Protein AF-A0AAW9KM07-F1 (afdb_monomer_lite)

Secondary structure (DSSP, 8-state):
-TTTTT-----S--BTTTB-HHHHHHTT-----------S------TTTTSTT---HHHHHHHHHTT------SEEEEE-SSHHHHHHHHHHHHTT-SEEEEEESS-GGG-SS-HHHHHHHHHTT-EEEET----

Structure (mmCIF, N/CA/C/O backbone):
data_AF-A0AAW9KM07-F1
#
_entry.id   AF-A0AAW9KM07-F1
#
loop_
_atom_site.group_PDB
_atom_site.id
_atom_site.type_symbol
_atom_site.label_atom_id
_atom_site.label_alt_id
_atom_site.label_comp_id
_atom_site.label_asym_id
_atom_site.label_entity_id
_atom_site.label_seq_id
_atom_site.pdbx_PDB_ins_code
_atom_site.Cartn_x
_atom_site.Cartn_y
_atom_site.Cartn_z
_atom_site.occupancy
_atom_site.B_iso_or_equiv
_atom_site.auth_seq_id
_atom_site.auth_comp_id
_atom_site.auth_asym_id
_atom_site.auth_atom_id
_atom_site.pdbx_PDB_model_num
ATOM 1 N N . ILE A 1 1 ? -24.150 -11.836 9.888 1.00 92.69 1 ILE A N 1
ATOM 2 C CA . ILE A 1 1 ? -23.538 -12.245 11.180 1.00 92.69 1 ILE A CA 1
ATOM 3 C C . ILE A 1 1 ? -23.329 -11.076 12.152 1.00 92.69 1 ILE A C 1
ATOM 5 O O . ILE A 1 1 ? -24.132 -10.952 13.057 1.00 92.69 1 ILE A O 1
ATOM 9 N N . LEU A 1 2 ? -22.328 -10.185 12.020 1.00 96.62 2 LEU A N 1
ATOM 10 C CA . LEU A 1 2 ? -22.066 -9.173 13.077 1.00 96.62 2 LEU A CA 1
ATOM 11 C C . LEU A 1 2 ? -23.260 -8.243 13.372 1.00 96.62 2 LEU A C 1
ATOM 13 O O . LEU A 1 2 ? -23.583 -8.009 14.532 1.00 96.62 2 LEU A O 1
ATOM 17 N N . ARG A 1 3 ? -23.969 -7.777 12.334 1.00 95.81 3 ARG A N 1
ATOM 18 C CA . ARG A 1 3 ? -25.210 -6.996 12.505 1.00 95.81 3 ARG A CA 1
ATOM 19 C C . ARG A 1 3 ? -26.315 -7.787 13.217 1.00 95.81 3 ARG A C 1
ATOM 21 O O . ARG A 1 3 ? -27.026 -7.224 14.036 1.00 95.81 3 ARG A O 1
ATOM 28 N N . GLU A 1 4 ? -26.437 -9.086 12.940 1.00 96.94 4 GLU A N 1
ATOM 29 C CA . GLU A 1 4 ? -27.413 -9.971 13.606 1.00 96.94 4 GLU A CA 1
ATOM 30 C C . GLU A 1 4 ? -27.077 -10.184 15.085 1.00 96.94 4 GLU A C 1
ATOM 32 O O . GLU A 1 4 ? -27.977 -10.381 15.893 1.00 96.94 4 GLU A O 1
ATOM 37 N N . LEU A 1 5 ? -25.796 -10.094 15.452 1.00 97.25 5 LEU A N 1
ATOM 38 C CA . LEU A 1 5 ? -25.338 -10.118 16.843 1.00 97.25 5 LEU A CA 1
ATOM 39 C C . LEU A 1 5 ? -25.550 -8.775 17.567 1.00 97.25 5 LEU A C 1
ATOM 41 O O . LEU A 1 5 ? -25.149 -8.639 18.720 1.00 97.25 5 LEU A O 1
ATOM 45 N N . GLY A 1 6 ? -26.168 -7.788 16.910 1.00 97.12 6 GLY A N 1
ATOM 46 C CA . GLY A 1 6 ? -26.485 -6.484 17.492 1.00 97.12 6 GLY A CA 1
ATOM 47 C C . GLY A 1 6 ? -25.396 -5.423 17.324 1.00 97.12 6 GLY A C 1
ATOM 48 O O . GLY A 1 6 ? -25.495 -4.365 17.939 1.00 97.12 6 GLY A O 1
ATOM 49 N N . VAL A 1 7 ? -24.369 -5.665 16.499 1.00 97.31 7 VAL A N 1
ATOM 50 C CA . VAL A 1 7 ? -23.348 -4.647 16.206 1.00 97.31 7 VAL A CA 1
ATOM 51 C C . VAL A 1 7 ? -23.929 -3.568 15.289 1.00 97.31 7 VAL A C 1
ATOM 53 O O . VAL A 1 7 ? -24.337 -3.848 14.157 1.00 97.31 7 VAL A O 1
ATOM 56 N N . GLU A 1 8 ? -23.920 -2.322 15.761 1.00 96.12 8 GLU A N 1
ATOM 57 C CA . GLU A 1 8 ? -24.239 -1.145 14.955 1.00 96.12 8 GLU A CA 1
ATOM 58 C C . GLU A 1 8 ? -22.994 -0.667 14.194 1.00 96.12 8 GLU A C 1
ATOM 60 O O . GLU A 1 8 ? -21.917 -0.512 14.767 1.00 96.12 8 GLU A O 1
ATOM 65 N N . PHE A 1 9 ? -23.146 -0.410 12.894 1.00 96.50 9 PHE A N 1
ATOM 66 C CA . PHE A 1 9 ? -22.082 0.132 12.048 1.00 96.50 9 PHE A CA 1
ATOM 67 C C . PHE A 1 9 ? -22.446 1.550 11.629 1.00 96.50 9 PHE A C 1
ATOM 69 O O . PHE A 1 9 ? -23.422 1.740 10.900 1.00 96.50 9 PHE A O 1
ATOM 76 N N . LYS A 1 10 ? -21.629 2.520 12.042 1.00 94.75 10 LYS A N 1
ATOM 77 C CA . LYS A 1 10 ? -21.683 3.905 11.568 1.00 94.75 10 LYS A CA 1
ATOM 78 C C . LYS A 1 10 ? -20.508 4.136 10.623 1.00 94.75 10 LYS A C 1
ATOM 80 O O . LYS A 1 10 ? -19.362 4.132 11.056 1.00 94.75 10 LYS A O 1
ATOM 85 N N . THR A 1 11 ? -20.796 4.244 9.329 1.00 95.44 11 THR A N 1
ATOM 86 C CA . THR A 1 11 ? -19.799 4.482 8.272 1.00 95.44 11 THR A CA 1
ATOM 87 C C . THR A 1 11 ? -19.693 5.968 7.960 1.00 95.44 11 THR A C 1
ATOM 89 O O . THR A 1 11 ? -20.589 6.725 8.326 1.00 95.44 11 THR A O 1
ATOM 92 N N . SER A 1 12 ? -18.639 6.372 7.245 1.00 94.31 12 SER A N 1
ATOM 93 C CA . SER A 1 12 ? -18.394 7.786 6.911 1.00 94.31 12 SER A CA 1
ATOM 94 C C . SER A 1 12 ? -18.280 8.669 8.160 1.00 94.31 12 SER A C 1
ATOM 96 O O . SER A 1 12 ? -18.786 9.783 8.183 1.00 94.31 12 SER A O 1
ATOM 98 N N . VAL A 1 13 ? -17.662 8.121 9.209 1.00 95.12 13 VAL A N 1
ATOM 99 C CA . VAL A 1 13 ? -17.384 8.801 10.475 1.00 95.12 13 VAL A CA 1
ATOM 100 C C . VAL A 1 13 ? -15.899 8.633 10.769 1.00 95.12 13 VAL A C 1
ATOM 102 O O . VAL A 1 13 ? -15.421 7.507 10.917 1.00 95.12 13 VAL A O 1
ATOM 105 N N . GLU A 1 14 ? -15.182 9.744 10.853 1.00 94.12 14 GLU A N 1
ATOM 106 C CA . GLU A 1 14 ? -13.755 9.817 11.150 1.00 94.12 14 GLU A CA 1
ATOM 107 C C . GLU A 1 14 ? -13.539 10.380 12.564 1.00 94.12 14 GLU A C 1
ATOM 109 O O . GLU A 1 14 ? -14.040 11.451 12.922 1.00 94.12 14 GLU A O 1
ATOM 114 N N . GLU A 1 15 ? -12.785 9.650 13.391 1.00 91.94 15 GLU A N 1
ATOM 115 C CA . GLU A 1 15 ? -12.376 10.137 14.712 1.00 91.94 15 GLU A CA 1
ATOM 116 C C . GLU A 1 15 ? -11.364 11.279 14.551 1.00 91.94 15 GLU A C 1
ATOM 118 O O . GLU A 1 15 ? -10.439 11.191 13.748 1.00 91.94 15 GLU A O 1
ATOM 123 N N . GLY A 1 16 ? -11.580 12.381 15.268 1.00 91.00 16 GLY A N 1
ATOM 124 C CA . GLY A 1 16 ? -10.818 13.623 15.132 1.00 91.00 16 GLY A CA 1
ATOM 125 C C . GLY A 1 16 ? -11.416 14.636 14.145 1.00 91.00 16 GLY A C 1
ATOM 126 O O . GLY A 1 16 ? -11.068 15.814 14.237 1.00 91.00 16 GLY A O 1
ATOM 127 N N . LYS A 1 17 ? -12.343 14.226 13.263 1.00 94.38 17 LYS A N 1
ATOM 128 C CA . LYS A 1 17 ? -13.119 15.134 12.391 1.00 94.38 17 LYS A CA 1
ATOM 129 C C . LYS A 1 17 ? -14.604 15.173 12.733 1.00 94.38 17 LYS A C 1
ATOM 131 O O . LYS A 1 17 ? -15.127 16.243 13.030 1.00 94.38 17 LYS A O 1
ATOM 136 N N . ASP A 1 18 ? -15.272 14.025 12.659 1.00 95.88 18 ASP A N 1
ATOM 137 C CA . ASP A 1 1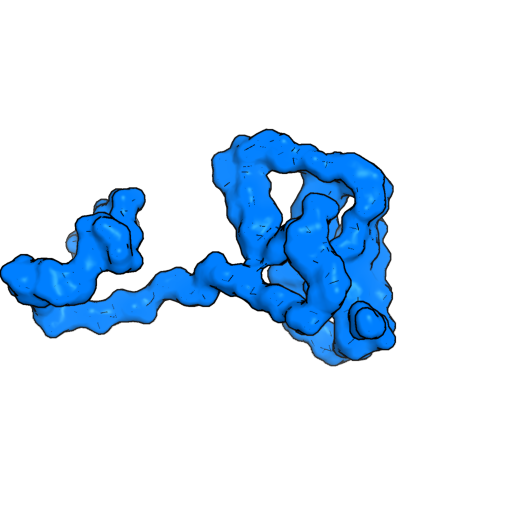8 ? -16.730 13.919 12.795 1.00 95.88 18 ASP A CA 1
ATOM 138 C C . ASP A 1 18 ? -17.149 13.621 14.235 1.00 95.88 18 ASP A C 1
ATOM 140 O O . ASP A 1 18 ? -18.229 14.011 14.679 1.00 95.88 18 ASP A O 1
ATOM 144 N N . VAL A 1 19 ? -16.291 12.901 14.962 1.00 95.19 19 VAL A N 1
ATOM 145 C CA . VAL A 1 19 ? -16.470 12.559 16.375 1.00 95.19 19 VAL A CA 1
ATOM 146 C C . VAL A 1 19 ? -15.133 12.584 17.098 1.00 95.19 19 VAL A C 1
ATOM 148 O O . VAL A 1 19 ? -14.079 12.387 16.502 1.00 95.19 19 VAL A O 1
ATOM 151 N N . SER A 1 20 ? -15.174 12.730 18.412 1.00 95.88 20 SER A N 1
ATOM 152 C CA . SER A 1 20 ? -14.026 12.530 19.291 1.00 95.88 20 SER A CA 1
ATOM 153 C C . SER A 1 20 ? -14.347 11.526 20.392 1.00 95.88 20 SER A C 1
ATOM 155 O O . SER A 1 20 ? -15.490 11.411 20.849 1.00 95.88 20 SER A O 1
ATOM 157 N N . LEU A 1 21 ? -13.320 10.848 20.914 1.00 95.19 21 LEU A N 1
ATOM 158 C CA . LEU A 1 21 ? -13.485 9.972 22.085 1.00 95.19 21 LEU A CA 1
ATOM 159 C C . LEU A 1 21 ? -14.142 10.694 23.276 1.00 95.19 21 LEU A C 1
ATOM 161 O O . LEU A 1 21 ? -14.887 10.084 24.045 1.00 95.19 21 LEU A O 1
ATOM 165 N N . LYS A 1 22 ? -13.904 12.003 23.425 1.00 95.75 22 LYS A N 1
ATOM 166 C CA . LYS A 1 22 ? -14.509 12.827 24.480 1.00 95.75 22 LYS A CA 1
ATOM 167 C C . LYS A 1 22 ? -16.017 12.993 24.287 1.00 95.75 22 LYS A C 1
ATOM 169 O O . LYS A 1 22 ? -16.767 12.854 25.251 1.00 95.75 22 LYS A O 1
ATOM 174 N N . GLU A 1 23 ? -16.465 13.279 23.069 1.00 96.25 23 GLU A N 1
ATOM 175 C CA . GLU A 1 23 ? -17.896 13.389 22.761 1.00 96.25 23 GLU A CA 1
ATOM 176 C C . GLU A 1 23 ? -18.599 12.047 22.942 1.00 96.25 23 GLU A C 1
ATOM 178 O O . GLU A 1 23 ? -19.672 11.997 23.539 1.00 96.25 23 GLU A O 1
ATOM 183 N N . LEU A 1 24 ? -17.961 10.952 22.520 1.00 95.62 24 LEU A N 1
ATOM 184 C CA . LEU A 1 24 ? -18.491 9.605 22.721 1.00 95.62 24 LEU A CA 1
ATOM 185 C C . LEU A 1 24 ? -18.589 9.252 24.213 1.00 95.62 24 LEU A C 1
ATOM 187 O O . LEU A 1 24 ? -19.599 8.701 24.644 1.00 95.62 24 LEU A O 1
ATOM 191 N N . ARG A 1 25 ? -17.615 9.645 25.050 1.00 96.25 25 ARG A N 1
ATOM 192 C CA . ARG A 1 25 ? -17.759 9.525 26.516 1.00 96.25 25 ARG A CA 1
ATOM 193 C C . ARG A 1 25 ? -18.972 10.293 27.035 1.00 96.25 25 ARG A C 1
ATOM 195 O O . ARG A 1 25 ? -19.697 9.772 27.877 1.00 96.25 25 ARG A O 1
ATOM 202 N N . GLY A 1 26 ? -19.210 11.500 26.521 1.00 97.25 26 GLY A N 1
ATOM 203 C CA . GLY A 1 26 ? -20.390 12.304 26.858 1.00 97.25 26 GLY A CA 1
ATOM 204 C C . GLY A 1 26 ? -21.720 11.646 26.469 1.00 97.25 26 GLY A C 1
ATOM 205 O O . GLY A 1 26 ? -22.731 11.894 27.117 1.00 97.25 26 GLY A O 1
ATOM 206 N N . GLN A 1 27 ? -21.712 10.761 25.469 1.00 95.69 27 GLN A N 1
ATOM 207 C CA . GLN A 1 27 ? -22.862 9.958 25.032 1.00 95.69 27 GLN A CA 1
ATOM 208 C C . GLN A 1 27 ? -23.009 8.628 25.798 1.00 95.69 27 GLN A C 1
ATOM 210 O O . GLN A 1 27 ? -23.708 7.730 25.337 1.00 95.69 27 GLN A O 1
ATOM 215 N N . ALA A 1 28 ? -22.361 8.495 26.960 1.00 96.06 28 ALA A N 1
ATOM 216 C CA . ALA A 1 28 ? -22.409 7.320 27.833 1.00 96.06 28 ALA A CA 1
ATOM 217 C C . ALA A 1 28 ? -21.744 6.040 27.282 1.00 96.06 28 ALA A C 1
ATOM 219 O O . ALA A 1 28 ? -21.993 4.954 27.798 1.00 96.06 28 ALA A O 1
ATOM 220 N N . TYR A 1 29 ? -20.843 6.140 26.297 1.00 96.94 29 TYR A N 1
ATOM 221 C CA . TYR A 1 29 ? -19.993 4.999 25.934 1.00 96.94 29 TYR A CA 1
ATOM 222 C C . TYR A 1 29 ? -18.993 4.691 27.065 1.00 96.94 29 TYR A C 1
ATOM 224 O O . TYR A 1 29 ? -18.258 5.569 27.530 1.00 96.94 29 TYR A O 1
ATOM 232 N N . GLU A 1 30 ? -18.943 3.429 27.503 1.00 97.31 30 GLU A N 1
ATOM 233 C CA . GLU A 1 30 ? -18.175 2.989 28.684 1.00 97.31 30 GLU A CA 1
ATOM 234 C C . GLU A 1 30 ? -16.784 2.414 28.365 1.00 97.31 30 GLU A C 1
ATOM 236 O O . GLU A 1 30 ? -15.871 2.483 29.196 1.00 97.31 30 GLU A O 1
ATOM 241 N N . ALA A 1 31 ? -16.562 1.941 27.145 1.00 97.19 31 ALA A N 1
ATOM 242 C CA . ALA A 1 31 ? -15.280 1.408 26.708 1.00 97.19 31 ALA A CA 1
ATOM 243 C C . ALA A 1 31 ? -15.001 1.788 25.256 1.00 97.19 31 ALA A C 1
ATOM 245 O O . ALA A 1 31 ? -15.923 1.973 24.463 1.00 97.19 31 ALA A O 1
ATOM 246 N N . PHE A 1 32 ? -13.716 1.876 24.920 1.00 96.19 32 PHE A N 1
ATOM 247 C CA . PHE A 1 32 ? -13.261 2.104 23.557 1.00 96.19 32 PHE A CA 1
ATOM 248 C C . PHE A 1 32 ? -12.231 1.060 23.180 1.00 96.19 32 PHE A C 1
ATOM 250 O O . PHE A 1 32 ? -11.332 0.745 23.959 1.00 96.19 32 PHE A O 1
ATOM 257 N N . TYR A 1 33 ? -12.357 0.571 21.956 1.00 95.75 33 TYR A N 1
ATOM 258 C CA . TYR A 1 33 ? -11.364 -0.254 21.303 1.00 95.75 33 TYR A CA 1
ATOM 259 C C . TYR A 1 33 ? -10.935 0.470 20.030 1.00 95.75 33 TYR A C 1
ATOM 261 O O . TYR A 1 33 ? -11.766 0.760 19.172 1.00 95.75 33 TYR A O 1
ATOM 269 N N . VAL A 1 34 ? -9.650 0.814 19.941 1.00 94.12 34 VAL A N 1
ATOM 270 C CA . VAL A 1 34 ? -9.093 1.553 18.803 1.00 94.12 34 VAL A CA 1
ATOM 271 C C . VAL A 1 34 ? -8.453 0.551 17.851 1.00 94.12 34 VAL A C 1
ATOM 273 O O . VAL A 1 34 ? -7.395 -0.001 18.140 1.00 94.12 34 VAL A O 1
ATOM 276 N N . ALA A 1 35 ? -9.115 0.317 16.719 1.00 94.44 35 ALA A N 1
ATOM 277 C CA . ALA A 1 35 ? -8.703 -0.641 15.691 1.00 94.44 35 ALA A CA 1
ATOM 278 C C . ALA A 1 35 ? -8.658 0.000 14.297 1.00 94.44 35 ALA A C 1
ATOM 280 O O . ALA A 1 35 ? -9.128 -0.573 13.320 1.00 94.44 35 ALA A O 1
ATOM 281 N N . ILE A 1 36 ? -8.113 1.217 14.213 1.00 91.88 36 ILE A N 1
ATOM 282 C CA . ILE A 1 36 ? -8.052 2.003 12.968 1.00 91.88 36 ILE A CA 1
ATOM 283 C C . ILE A 1 36 ? -6.949 1.544 11.999 1.00 91.88 36 ILE A C 1
ATOM 285 O O . ILE A 1 36 ? -6.929 1.976 10.847 1.00 91.88 36 ILE A O 1
ATOM 289 N N . GLY A 1 37 ? -6.050 0.663 12.452 1.00 91.38 37 GLY A N 1
ATOM 290 C CA . GLY A 1 37 ? -4.895 0.200 11.680 1.00 91.38 37 GLY A CA 1
ATOM 291 C C . GLY A 1 37 ? -3.847 1.294 11.438 1.00 91.38 37 GLY A C 1
ATOM 292 O O . GLY A 1 37 ? -3.912 2.380 12.013 1.00 91.38 37 GLY A O 1
ATOM 293 N N . ALA A 1 38 ? -2.861 0.998 10.588 1.00 88.75 38 ALA A N 1
ATOM 294 C CA . ALA A 1 38 ? -1.887 1.974 10.101 1.00 88.75 38 ALA A CA 1
ATOM 295 C C . ALA A 1 38 ? -2.372 2.539 8.758 1.00 88.75 38 ALA A C 1
ATOM 297 O O . ALA A 1 38 ? -2.366 1.834 7.754 1.00 88.75 38 ALA A O 1
ATOM 298 N N . GLN A 1 39 ? -2.840 3.790 8.756 1.00 85.69 39 GLN A N 1
ATOM 299 C CA . GLN A 1 39 ? -3.532 4.369 7.594 1.00 85.69 39 GLN A CA 1
ATOM 300 C C . GLN A 1 39 ? -2.651 5.229 6.682 1.00 85.69 39 GLN A C 1
ATOM 302 O O . GLN A 1 39 ? -3.053 5.523 5.557 1.00 85.69 39 GLN A O 1
ATOM 307 N N . ALA A 1 40 ? -1.479 5.641 7.161 1.00 88.12 40 ALA A N 1
ATOM 308 C CA . ALA A 1 40 ? -0.556 6.492 6.422 1.00 88.12 40 ALA A CA 1
ATOM 309 C C . ALA A 1 40 ? 0.614 5.677 5.863 1.00 88.12 40 ALA A C 1
ATOM 311 O O . ALA A 1 40 ? 1.110 4.754 6.516 1.00 88.12 40 ALA A O 1
ATOM 312 N N . GLY A 1 41 ? 1.069 6.056 4.668 1.00 87.38 41 GLY A N 1
ATOM 313 C CA . GLY A 1 41 ? 2.354 5.617 4.141 1.00 87.38 41 GLY A CA 1
ATOM 314 C C . GLY A 1 41 ? 3.526 6.222 4.918 1.00 87.38 41 GLY A C 1
ATOM 315 O O . GLY A 1 41 ? 3.370 7.147 5.717 1.00 87.38 41 GLY A O 1
ATOM 316 N N . ARG A 1 42 ? 4.723 5.681 4.687 1.00 87.75 42 ARG A N 1
ATOM 317 C CA . ARG A 1 42 ? 5.970 6.174 5.275 1.00 87.75 42 ARG A CA 1
ATOM 318 C C . ARG A 1 42 ? 6.830 6.808 4.186 1.00 87.75 42 ARG A C 1
ATOM 320 O O . ARG A 1 42 ? 7.167 6.128 3.222 1.00 87.75 42 ARG A O 1
ATOM 327 N N . ASN A 1 43 ? 7.224 8.060 4.394 1.00 88.94 43 ASN A N 1
ATOM 328 C CA . ASN A 1 43 ? 8.179 8.754 3.531 1.00 88.94 43 ASN A CA 1
ATOM 329 C C . ASN A 1 43 ? 9.602 8.210 3.734 1.00 88.94 43 ASN A C 1
ATOM 331 O O . ASN A 1 43 ? 9.934 7.674 4.801 1.00 88.94 43 ASN A O 1
ATOM 335 N N . LEU A 1 44 ? 10.436 8.340 2.703 1.00 89.56 44 LEU A N 1
ATOM 336 C CA . LEU A 1 44 ? 11.807 7.827 2.706 1.00 89.56 44 LEU A CA 1
ATOM 337 C C . LEU A 1 44 ? 12.786 8.807 3.369 1.00 89.56 44 LEU A C 1
ATOM 339 O O . LEU A 1 44 ? 13.835 8.379 3.848 1.00 89.56 44 LEU A O 1
ATOM 343 N N . GLY A 1 45 ? 12.426 10.087 3.460 1.00 91.12 45 GLY A N 1
ATOM 344 C CA . GLY A 1 45 ? 13.255 11.161 3.992 1.00 91.12 45 GLY A CA 1
ATOM 345 C C . GLY A 1 45 ? 14.388 11.564 3.051 1.00 91.12 45 GLY A C 1
ATOM 346 O O . GLY A 1 45 ? 15.465 11.919 3.532 1.00 91.12 45 GLY A O 1
ATOM 347 N N . ILE A 1 46 ? 14.184 11.453 1.735 1.00 91.06 46 ILE A N 1
ATOM 348 C CA . ILE A 1 46 ? 15.208 11.722 0.712 1.00 91.06 46 ILE A CA 1
ATOM 349 C C . ILE A 1 46 ? 14.846 12.929 -0.154 1.00 91.06 46 ILE A C 1
ATOM 351 O O . ILE A 1 46 ? 13.684 13.323 -0.260 1.00 91.06 46 ILE A O 1
ATOM 355 N N . GLU A 1 47 ? 15.852 13.525 -0.794 1.00 92.44 47 GLU A N 1
ATOM 356 C CA . GLU A 1 47 ? 15.627 14.627 -1.728 1.00 92.44 47 GLU A CA 1
ATOM 357 C C . GLU A 1 47 ? 14.732 14.177 -2.893 1.00 92.44 47 GLU A C 1
ATOM 359 O O . GLU A 1 47 ? 14.931 13.114 -3.478 1.00 92.44 47 GLU A O 1
ATOM 364 N N . GLY A 1 48 ? 13.742 15.005 -3.231 1.00 89.38 48 GLY A N 1
ATOM 365 C CA . GLY A 1 48 ? 12.818 14.736 -4.330 1.00 89.38 48 GLY A CA 1
ATOM 366 C C . GLY A 1 48 ? 11.604 13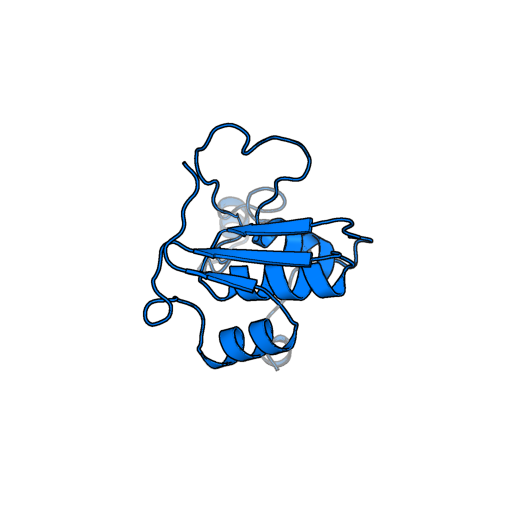.876 -3.969 1.00 89.38 48 GLY A C 1
ATOM 367 O O . GLY A 1 48 ? 10.835 13.556 -4.863 1.00 89.38 48 GLY A O 1
ATOM 368 N N . GLU A 1 49 ? 11.367 13.533 -2.699 1.00 90.75 49 GLU A N 1
ATOM 369 C CA . GLU A 1 49 ? 10.201 12.711 -2.317 1.00 90.75 49 GLU A CA 1
ATOM 370 C C . GLU A 1 49 ? 8.833 13.415 -2.432 1.00 90.75 49 GLU A C 1
ATOM 372 O O . GLU A 1 49 ? 7.801 12.761 -2.347 1.00 90.75 49 GLU A O 1
ATOM 377 N N . GLU A 1 50 ? 8.831 14.728 -2.680 1.00 91.69 50 GLU A N 1
ATOM 378 C CA . GLU A 1 50 ? 7.629 15.566 -2.838 1.00 91.69 50 GLU A CA 1
ATOM 379 C C . GLU A 1 50 ? 7.391 16.003 -4.299 1.00 91.69 50 GLU A C 1
ATOM 381 O O . GLU A 1 50 ? 6.560 16.874 -4.569 1.00 91.69 50 GLU A O 1
ATOM 386 N N . VAL A 1 51 ? 8.165 15.479 -5.260 1.00 94.06 51 VAL A N 1
ATOM 387 C CA . VAL A 1 51 ? 7.981 15.825 -6.680 1.00 94.06 51 VAL A CA 1
ATOM 388 C C . VAL A 1 51 ? 6.763 15.117 -7.270 1.00 94.06 51 VAL A C 1
ATOM 390 O O . VAL A 1 51 ? 6.340 14.057 -6.809 1.00 94.06 51 VAL A O 1
ATOM 393 N N . GLU A 1 52 ? 6.210 15.698 -8.333 1.00 92.06 52 GLU A N 1
ATOM 394 C CA . GLU A 1 52 ? 5.105 15.095 -9.076 1.00 92.06 52 GLU A CA 1
ATOM 395 C C . GLU A 1 52 ? 5.483 13.695 -9.592 1.00 92.06 52 GLU A C 1
ATOM 397 O O . GLU A 1 52 ? 6.577 13.486 -10.117 1.00 92.06 52 GLU A O 1
ATOM 402 N N . GLY A 1 53 ? 4.570 12.735 -9.425 1.00 91.25 53 GLY A N 1
ATOM 403 C CA . GLY A 1 53 ? 4.784 11.327 -9.776 1.00 91.25 53 GLY A CA 1
ATOM 404 C C . GLY A 1 53 ? 5.323 10.457 -8.635 1.00 91.25 53 GLY A C 1
ATOM 405 O O . GLY A 1 53 ? 5.336 9.236 -8.774 1.00 91.25 53 GLY A O 1
ATOM 406 N N . VAL A 1 54 ? 5.712 11.042 -7.496 1.00 94.19 54 VAL A N 1
ATOM 407 C CA . VAL A 1 54 ? 6.050 10.288 -6.279 1.00 94.19 54 VAL A CA 1
ATOM 408 C C . VAL A 1 54 ? 4.827 10.194 -5.373 1.00 94.19 54 VAL A C 1
ATOM 410 O O . VAL A 1 54 ? 4.163 11.187 -5.087 1.00 94.19 54 VAL A O 1
ATOM 413 N N . MET A 1 55 ? 4.513 8.982 -4.916 1.00 93.50 55 MET A N 1
ATOM 414 C CA . MET A 1 55 ? 3.391 8.734 -4.015 1.00 93.50 55 MET A CA 1
ATOM 415 C C . MET A 1 55 ? 3.661 7.544 -3.100 1.00 93.50 55 MET A C 1
ATOM 417 O O . MET A 1 55 ? 4.445 6.651 -3.431 1.00 93.50 55 MET A O 1
ATOM 421 N N . THR A 1 56 ? 2.989 7.499 -1.948 1.00 95.31 56 THR A N 1
ATOM 422 C CA . THR A 1 56 ? 3.086 6.332 -1.070 1.00 95.31 56 THR A CA 1
ATOM 423 C C . THR A 1 56 ? 2.292 5.161 -1.646 1.00 95.31 56 THR A C 1
ATOM 425 O O . THR A 1 56 ? 1.238 5.343 -2.259 1.00 95.31 56 THR A O 1
ATOM 428 N N . GLY A 1 57 ? 2.762 3.934 -1.406 1.00 95.06 57 GLY A N 1
ATOM 429 C CA . GLY A 1 57 ? 2.061 2.733 -1.865 1.00 95.06 57 GLY A CA 1
ATOM 430 C C . GLY A 1 57 ? 0.635 2.612 -1.315 1.00 95.06 57 GLY A C 1
ATOM 431 O O . GLY A 1 57 ? -0.271 2.197 -2.029 1.00 95.06 57 GLY A O 1
ATOM 432 N N . VAL A 1 58 ? 0.418 3.034 -0.064 1.00 94.44 58 VAL A N 1
ATOM 433 C CA . VAL A 1 58 ? -0.912 3.022 0.568 1.00 94.44 58 VAL A CA 1
ATOM 434 C C . VAL A 1 58 ? -1.861 3.988 -0.137 1.00 94.44 58 VAL A C 1
ATOM 436 O O . VAL A 1 58 ? -3.012 3.630 -0.379 1.00 94.44 58 VAL A O 1
ATOM 439 N N . ASP A 1 59 ? -1.392 5.186 -0.488 1.00 93.81 59 ASP A N 1
ATOM 440 C CA . ASP A 1 59 ? -2.224 6.173 -1.178 1.00 93.81 59 ASP A CA 1
ATOM 441 C C . ASP A 1 59 ? -2.520 5.734 -2.613 1.00 93.81 59 ASP A C 1
ATOM 443 O O . ASP A 1 59 ? -3.675 5.772 -3.026 1.00 93.81 59 ASP A O 1
ATOM 447 N N . PHE A 1 60 ? -1.526 5.209 -3.334 1.00 95.62 60 PHE A N 1
ATOM 448 C CA . PHE A 1 60 ? -1.732 4.644 -4.670 1.00 95.62 60 PHE A CA 1
ATOM 449 C C . PHE A 1 60 ? -2.789 3.532 -4.678 1.00 95.62 60 PHE A C 1
ATOM 451 O O . PHE A 1 60 ? -3.756 3.588 -5.438 1.00 95.62 60 PHE A O 1
ATOM 458 N N . LEU A 1 61 ? -2.644 2.539 -3.795 1.00 95.75 61 LEU A N 1
ATOM 459 C CA . LEU A 1 61 ? -3.607 1.444 -3.692 1.00 95.75 61 LEU A CA 1
ATOM 460 C C . LEU A 1 61 ? -4.988 1.944 -3.264 1.00 95.75 61 LEU A C 1
ATOM 462 O O . LEU A 1 61 ? -5.998 1.401 -3.710 1.00 95.75 61 LEU A O 1
ATOM 466 N N . ARG A 1 62 ? -5.062 2.970 -2.406 1.00 94.06 62 ARG A N 1
ATOM 467 C CA . ARG A 1 62 ? -6.334 3.589 -2.018 1.00 94.06 62 ARG A CA 1
ATOM 468 C C . ARG A 1 62 ? -7.027 4.223 -3.222 1.00 94.06 62 ARG A C 1
ATOM 470 O O . ARG A 1 62 ? -8.209 3.954 -3.412 1.00 94.06 62 ARG A O 1
ATOM 477 N N . GLU A 1 63 ? -6.315 5.011 -4.024 1.00 94.25 63 GLU A N 1
ATOM 478 C CA . GLU A 1 63 ? -6.866 5.662 -5.220 1.00 94.25 63 GLU A CA 1
ATOM 479 C C . GLU A 1 63 ? -7.451 4.635 -6.198 1.00 94.25 63 GLU A C 1
ATOM 481 O O . GLU A 1 63 ? -8.613 4.745 -6.599 1.00 94.25 63 GLU A O 1
ATOM 486 N N . VAL A 1 64 ? -6.699 3.569 -6.489 1.00 95.12 64 VAL A N 1
ATOM 487 C CA . VAL A 1 64 ? -7.165 2.492 -7.373 1.00 95.12 64 VAL A CA 1
ATOM 488 C C . VAL A 1 64 ? -8.383 1.770 -6.782 1.00 95.12 64 VAL A C 1
ATOM 490 O O . VAL A 1 64 ? -9.378 1.555 -7.474 1.00 95.12 64 VAL A O 1
ATOM 493 N N . ASN A 1 65 ? -8.350 1.421 -5.492 1.00 93.12 65 ASN A N 1
ATOM 494 C CA . ASN A 1 65 ? -9.435 0.678 -4.839 1.00 93.12 65 ASN A CA 1
ATOM 495 C C . ASN A 1 65 ? -10.731 1.483 -4.687 1.00 93.12 65 ASN A C 1
ATOM 497 O O . ASN A 1 65 ? -11.814 0.897 -4.655 1.00 93.12 65 ASN A O 1
ATOM 501 N N . LEU A 1 66 ? -10.645 2.812 -4.596 1.00 93.12 66 LEU A N 1
ATOM 502 C CA . LEU A 1 66 ? -11.818 3.688 -4.593 1.00 93.12 66 LEU A CA 1
ATOM 503 C C . LEU A 1 66 ? -12.459 3.822 -5.983 1.00 93.12 66 LEU A C 1
ATOM 505 O O . LEU A 1 66 ? -13.517 4.439 -6.107 1.00 93.12 66 LEU A O 1
ATOM 509 N N . GLY A 1 67 ? -11.867 3.205 -7.012 1.00 90.06 67 GLY A N 1
ATOM 510 C CA . GLY A 1 67 ? -12.366 3.248 -8.382 1.00 90.06 67 GLY A CA 1
ATOM 511 C C . GLY A 1 67 ? -12.100 4.587 -9.062 1.00 90.06 67 GLY A C 1
ATOM 512 O O . GLY A 1 67 ? -12.794 4.925 -10.023 1.00 90.06 67 GLY A O 1
ATOM 513 N N . ASN A 1 68 ? -11.124 5.354 -8.567 1.00 89.75 68 ASN A N 1
ATOM 514 C CA . ASN A 1 68 ? -10.659 6.537 -9.272 1.00 89.75 68 ASN A CA 1
ATOM 515 C C . ASN A 1 68 ? -9.998 6.093 -10.587 1.00 89.75 68 ASN A C 1
ATOM 517 O O . ASN A 1 68 ? -9.453 4.992 -10.678 1.00 89.75 68 ASN A O 1
ATOM 521 N N . ASP A 1 69 ? -10.064 6.930 -11.628 1.00 84.69 69 ASP A N 1
ATOM 522 C CA . ASP A 1 69 ? -9.477 6.630 -12.947 1.00 84.69 69 ASP A CA 1
ATOM 523 C C . ASP A 1 69 ? -7.946 6.803 -12.919 1.00 84.69 69 ASP A C 1
ATOM 525 O O . ASP A 1 69 ? -7.371 7.604 -13.656 1.00 84.69 69 ASP A O 1
ATOM 529 N N . THR A 1 70 ? -7.284 6.087 -12.009 1.00 89.19 70 THR A N 1
ATOM 530 C CA . THR A 1 70 ? -5.831 6.037 -11.882 1.00 89.19 70 THR A CA 1
ATOM 531 C C . THR A 1 70 ? -5.281 5.259 -13.065 1.00 89.19 70 THR A C 1
ATOM 533 O O . THR A 1 70 ? -5.379 4.036 -13.120 1.00 89.19 70 THR A O 1
ATOM 536 N N . LYS A 1 71 ? -4.704 5.982 -14.021 1.00 90.81 71 LYS A N 1
ATOM 537 C CA . LYS A 1 71 ? -3.959 5.412 -15.140 1.00 90.81 71 LYS A CA 1
ATOM 538 C C . LYS A 1 71 ? -2.508 5.810 -15.006 1.00 90.81 71 LYS A C 1
ATOM 540 O O . LYS A 1 71 ? -2.212 6.977 -14.758 1.00 90.81 71 LYS A O 1
ATOM 545 N N . LEU A 1 72 ? -1.629 4.834 -15.171 1.00 93.44 72 LEU A N 1
ATOM 546 C CA . LEU A 1 72 ? -0.197 5.071 -15.245 1.00 93.44 72 LEU A CA 1
ATOM 547 C C . LEU A 1 72 ? 0.250 4.932 -16.695 1.00 93.44 72 LEU A C 1
ATOM 549 O O . LEU A 1 72 ? -0.281 4.109 -17.440 1.00 93.44 72 LEU A O 1
ATOM 553 N N . ASP A 1 73 ? 1.230 5.739 -17.079 1.00 91.81 73 ASP A N 1
ATOM 554 C CA . ASP A 1 73 ? 1.983 5.574 -18.310 1.00 91.81 73 ASP A CA 1
ATOM 555 C C . ASP A 1 73 ? 3.483 5.489 -17.993 1.00 91.81 73 ASP A C 1
ATOM 557 O O . ASP A 1 73 ? 3.931 5.791 -16.886 1.00 91.81 73 ASP A O 1
ATOM 561 N N . GLY A 1 74 ? 4.259 4.984 -18.951 1.00 95.12 74 GLY A N 1
ATOM 562 C CA . GLY A 1 74 ? 5.708 4.884 -18.803 1.00 95.12 74 GLY A CA 1
ATOM 563 C C . GLY A 1 74 ? 6.172 3.832 -17.791 1.00 95.12 74 GLY A C 1
ATOM 564 O O . GLY A 1 74 ? 5.547 2.784 -17.615 1.00 95.12 74 GLY A O 1
ATOM 565 N N . GLU A 1 75 ? 7.338 4.078 -17.200 1.00 97.44 75 GLU A N 1
ATOM 566 C CA . GLU A 1 75 ? 8.011 3.147 -16.295 1.00 97.44 75 GLU A CA 1
ATOM 567 C C . GLU A 1 75 ? 7.720 3.497 -14.833 1.00 97.44 75 GLU A C 1
ATOM 569 O O . GLU A 1 75 ? 7.834 4.652 -14.424 1.00 97.44 75 GLU A O 1
ATOM 574 N N . VAL A 1 76 ? 7.387 2.484 -14.034 1.00 97.69 76 VAL A N 1
ATOM 575 C CA . VAL A 1 76 ? 7.091 2.616 -12.607 1.00 97.69 76 VAL A CA 1
ATOM 576 C C . VAL A 1 76 ? 8.189 1.961 -11.787 1.00 97.69 76 VAL A C 1
ATOM 578 O O . VAL A 1 76 ? 8.555 0.802 -12.006 1.00 97.69 76 VAL A O 1
ATOM 581 N N . VAL A 1 77 ? 8.671 2.703 -10.794 1.00 96.88 77 VAL A N 1
ATOM 582 C CA . VAL A 1 77 ? 9.619 2.223 -9.792 1.00 96.88 77 VAL A CA 1
ATOM 583 C C . VAL A 1 77 ? 8.906 2.103 -8.452 1.00 96.88 77 VAL A C 1
ATOM 585 O O . VAL A 1 77 ? 8.381 3.082 -7.928 1.00 96.88 77 VAL A O 1
ATOM 588 N N . VAL A 1 78 ? 8.919 0.902 -7.880 1.00 97.31 78 VAL A N 1
ATOM 589 C CA . VAL A 1 78 ? 8.351 0.616 -6.561 1.00 97.31 78 VAL A CA 1
ATOM 590 C C . VAL A 1 78 ? 9.480 0.383 -5.565 1.00 97.31 78 VAL A C 1
ATOM 592 O O . VAL A 1 78 ? 10.355 -0.450 -5.791 1.00 97.31 78 VAL A O 1
ATOM 595 N N . ILE A 1 79 ? 9.457 1.104 -4.445 1.00 96.00 79 ILE A N 1
ATOM 596 C CA . ILE A 1 79 ? 10.467 0.984 -3.388 1.00 96.00 79 ILE A CA 1
ATOM 597 C C . ILE A 1 79 ? 9.875 0.224 -2.197 1.00 96.00 79 ILE A C 1
ATOM 599 O O . ILE A 1 79 ? 8.975 0.719 -1.520 1.00 96.00 79 ILE A O 1
ATOM 603 N N . GLY A 1 80 ? 10.393 -0.976 -1.930 1.00 95.75 80 GLY A N 1
ATOM 604 C CA . GLY A 1 80 ? 9.993 -1.831 -0.811 1.00 95.75 80 GLY A CA 1
ATOM 605 C C . GLY A 1 80 ? 9.996 -3.325 -1.154 1.00 95.75 80 GLY A C 1
ATOM 606 O O . GLY A 1 80 ? 9.864 -3.707 -2.312 1.00 95.75 80 GLY A O 1
ATOM 607 N N . GLY A 1 81 ? 10.146 -4.176 -0.131 1.00 96.00 81 GLY A N 1
ATOM 608 C CA . GLY A 1 81 ? 10.206 -5.641 -0.278 1.00 96.00 81 GLY A CA 1
ATOM 609 C C . GLY A 1 81 ? 9.068 -6.427 0.386 1.00 96.00 81 GLY A C 1
ATOM 610 O O . GLY A 1 81 ? 9.109 -7.653 0.380 1.00 96.00 81 GLY A O 1
ATOM 611 N N . GLY A 1 82 ? 8.092 -5.754 1.007 1.00 96.38 82 GLY A N 1
ATOM 612 C CA . GLY A 1 82 ? 6.950 -6.401 1.674 1.00 96.38 82 GLY A CA 1
ATOM 613 C C . GLY A 1 82 ? 5.711 -6.529 0.785 1.00 96.38 82 GLY A C 1
ATOM 614 O O . GLY A 1 82 ? 5.688 -5.983 -0.316 1.00 96.38 82 GLY A O 1
ATOM 615 N N . ASN A 1 83 ? 4.657 -7.173 1.296 1.00 96.00 83 ASN A N 1
ATOM 616 C CA . ASN A 1 83 ? 3.411 -7.439 0.557 1.00 96.00 83 ASN A CA 1
ATOM 617 C C . ASN A 1 83 ? 2.810 -6.176 -0.077 1.00 96.00 83 ASN A C 1
ATOM 619 O O . ASN A 1 83 ? 2.448 -6.182 -1.244 1.00 96.00 83 ASN A O 1
ATOM 623 N N . VAL A 1 84 ? 2.814 -5.045 0.643 1.00 95.81 84 VAL A N 1
ATOM 624 C CA . VAL A 1 84 ? 2.318 -3.766 0.098 1.00 95.81 84 VAL A CA 1
ATOM 625 C C . VAL A 1 84 ? 3.087 -3.352 -1.161 1.00 95.81 84 VAL A C 1
ATOM 627 O O . VAL A 1 84 ? 2.490 -2.831 -2.094 1.00 95.81 84 VAL A O 1
ATOM 630 N N . ALA A 1 85 ? 4.401 -3.584 -1.221 1.00 97.06 85 ALA A N 1
ATOM 631 C CA . ALA A 1 85 ? 5.187 -3.266 -2.409 1.00 97.06 85 ALA A CA 1
ATOM 632 C C . ALA A 1 85 ? 4.838 -4.199 -3.581 1.00 97.06 85 ALA A C 1
ATOM 634 O O . ALA A 1 85 ? 4.761 -3.736 -4.717 1.00 97.06 85 ALA A O 1
ATOM 635 N N . ILE A 1 86 ? 4.574 -5.481 -3.308 1.00 97.94 86 ILE A N 1
ATOM 636 C CA . ILE A 1 86 ? 4.099 -6.434 -4.321 1.00 97.94 86 ILE A CA 1
ATOM 637 C C . ILE A 1 86 ? 2.729 -6.004 -4.858 1.00 97.94 86 ILE A C 1
ATOM 639 O O . ILE A 1 86 ? 2.542 -5.925 -6.073 1.00 97.94 86 ILE A O 1
ATOM 643 N N . ASP A 1 87 ? 1.796 -5.659 -3.970 1.00 97.50 87 ASP A N 1
ATOM 644 C CA . ASP A 1 87 ? 0.461 -5.190 -4.342 1.00 97.50 87 ASP A CA 1
ATOM 645 C C . ASP A 1 87 ? 0.528 -3.926 -5.198 1.00 97.50 87 ASP A C 1
ATOM 647 O O . ASP A 1 87 ? -0.154 -3.837 -6.221 1.00 97.50 87 ASP A O 1
ATOM 651 N N . VAL A 1 88 ? 1.373 -2.962 -4.819 1.00 97.88 88 VAL A N 1
ATOM 652 C CA . VAL A 1 88 ? 1.612 -1.741 -5.602 1.00 97.88 88 VAL A CA 1
ATOM 653 C C . VAL A 1 88 ? 2.140 -2.093 -6.987 1.00 97.88 88 VAL A C 1
ATOM 655 O O . VAL A 1 88 ? 1.599 -1.596 -7.969 1.00 97.88 88 VAL A O 1
ATOM 658 N N . ALA A 1 89 ? 3.144 -2.965 -7.083 1.00 98.06 89 ALA A N 1
ATOM 659 C CA . ALA A 1 89 ? 3.776 -3.304 -8.353 1.00 98.06 89 ALA A CA 1
ATOM 660 C C . ALA A 1 89 ? 2.834 -4.051 -9.314 1.00 98.06 89 ALA A C 1
ATOM 662 O O . ALA A 1 89 ? 2.778 -3.777 -10.513 1.00 98.06 89 ALA A O 1
ATOM 663 N N . ARG A 1 90 ? 2.035 -4.981 -8.791 1.00 97.81 90 ARG A N 1
ATOM 664 C CA . ARG A 1 90 ? 1.031 -5.694 -9.594 1.00 97.81 90 ARG A CA 1
ATOM 665 C C . ARG A 1 90 ? -0.106 -4.776 -9.997 1.00 97.81 90 ARG A C 1
ATOM 667 O O . ARG A 1 90 ? -0.567 -4.797 -11.137 1.00 97.81 90 ARG A O 1
ATOM 674 N N . THR A 1 91 ? -0.539 -3.917 -9.080 1.00 97.50 91 THR A N 1
ATOM 675 C CA . THR A 1 91 ? -1.572 -2.928 -9.377 1.00 97.50 91 THR A CA 1
ATOM 676 C C . THR A 1 91 ? -1.089 -1.931 -10.428 1.00 97.50 91 THR A C 1
ATOM 678 O O . THR A 1 91 ? -1.842 -1.662 -11.358 1.00 97.50 91 THR A O 1
ATOM 681 N N . SER A 1 92 ? 0.162 -1.453 -10.367 1.00 97.25 92 SER A N 1
ATOM 682 C CA . SER A 1 92 ? 0.721 -0.533 -11.366 1.00 97.25 92 SER A CA 1
ATOM 683 C C . SER A 1 92 ? 0.740 -1.139 -12.767 1.00 97.25 92 SER A C 1
ATOM 685 O O . SER A 1 92 ? 0.309 -0.485 -13.717 1.00 97.25 92 SER A O 1
ATOM 687 N N . ALA A 1 93 ? 1.149 -2.406 -12.893 1.00 95.75 93 ALA A N 1
ATOM 688 C CA . ALA A 1 93 ? 1.097 -3.135 -14.160 1.00 95.75 93 ALA A CA 1
ATOM 689 C C . ALA A 1 93 ? -0.339 -3.224 -14.713 1.00 95.75 93 ALA A C 1
ATOM 691 O O . ALA A 1 93 ? -0.582 -2.978 -15.894 1.00 95.75 93 ALA A O 1
ATOM 692 N N . ARG A 1 94 ? -1.323 -3.500 -13.849 1.00 95.00 94 ARG A N 1
ATOM 693 C CA . ARG A 1 94 ? -2.737 -3.642 -14.243 1.00 95.00 94 ARG A CA 1
ATOM 694 C C . ARG A 1 94 ? -3.405 -2.328 -14.641 1.00 95.00 94 ARG A C 1
ATOM 696 O O . ARG A 1 94 ? -4.345 -2.356 -15.433 1.00 95.00 94 ARG A O 1
ATOM 703 N N . VAL A 1 95 ? -2.939 -1.192 -14.119 1.00 95.44 95 VAL A N 1
ATOM 704 C CA . VAL A 1 95 ? -3.479 0.140 -14.451 1.00 95.44 95 VAL A CA 1
ATOM 705 C C . VAL A 1 95 ? -2.740 0.843 -15.598 1.00 95.44 95 VAL A C 1
ATOM 707 O O . VAL A 1 95 ? -2.986 2.022 -15.856 1.00 95.44 95 VAL A O 1
ATOM 710 N N . GLY A 1 96 ? -1.877 0.123 -16.322 1.00 94.56 96 GLY A N 1
ATOM 711 C CA . GLY A 1 96 ? -1.331 0.571 -17.608 1.00 94.56 96 GLY A CA 1
ATOM 712 C C . GLY A 1 96 ? 0.150 0.944 -17.623 1.00 94.56 96 GLY A C 1
ATOM 713 O O 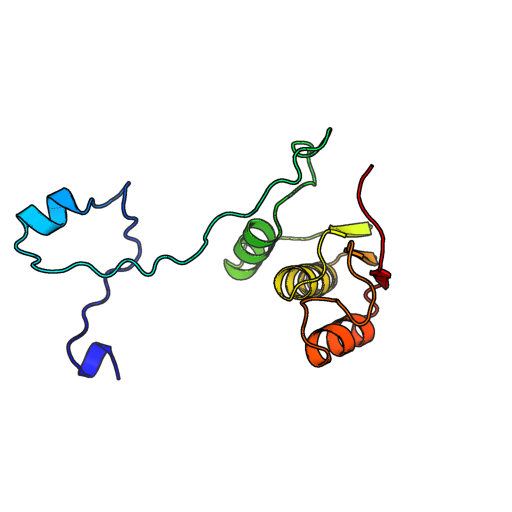. GLY A 1 96 ? 0.625 1.392 -18.668 1.00 94.56 96 GLY A O 1
ATOM 714 N N . ALA A 1 97 ? 0.895 0.732 -16.530 1.00 96.69 97 ALA A N 1
ATOM 715 C CA . ALA A 1 97 ? 2.342 0.938 -16.540 1.00 96.69 97 ALA A CA 1
ATOM 716 C C . ALA A 1 97 ? 3.005 0.094 -17.643 1.00 96.69 97 ALA A C 1
ATOM 718 O O . ALA A 1 97 ? 2.760 -1.107 -17.756 1.00 96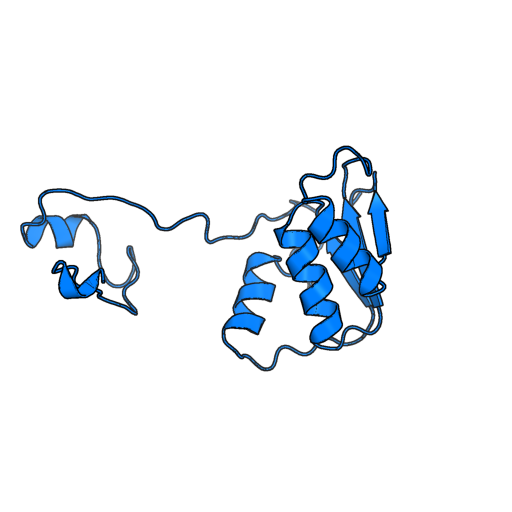.69 97 ALA A O 1
ATOM 719 N N . ALA A 1 98 ? 3.870 0.714 -18.447 1.00 96.50 98 ALA A N 1
ATOM 720 C CA . ALA A 1 98 ? 4.564 0.040 -19.543 1.00 96.50 98 ALA A CA 1
ATOM 721 C C . ALA A 1 98 ? 5.636 -0.934 -19.034 1.00 96.50 98 ALA A C 1
ATOM 723 O O . ALA A 1 98 ? 5.907 -1.951 -19.671 1.00 96.50 98 ALA A O 1
ATOM 724 N N . LYS A 1 99 ? 6.246 -0.618 -17.887 1.00 97.38 99 LYS A N 1
ATOM 725 C CA . LYS A 1 99 ? 7.185 -1.483 -17.172 1.00 97.38 99 LYS A CA 1
ATOM 726 C C . LYS A 1 99 ? 7.095 -1.194 -15.679 1.00 97.38 99 LYS A C 1
ATOM 728 O O . LYS A 1 99 ? 7.039 -0.030 -15.294 1.00 97.38 99 LYS A O 1
ATOM 733 N N . THR A 1 100 ? 7.127 -2.234 -14.850 1.00 98.25 100 THR A N 1
ATOM 734 C CA . THR A 1 100 ? 7.206 -2.088 -13.393 1.00 98.25 100 THR A CA 1
ATOM 735 C C . THR A 1 100 ? 8.454 -2.784 -12.861 1.00 98.25 100 THR A C 1
ATOM 737 O O . THR A 1 100 ? 8.685 -3.962 -13.142 1.00 98.25 100 THR A O 1
ATOM 740 N N . SER A 1 101 ? 9.239 -2.059 -12.067 1.00 97.94 101 SER A N 1
ATOM 741 C CA . SER A 1 101 ? 10.427 -2.581 -11.394 1.00 97.94 101 SER A CA 1
ATOM 742 C C . SER A 1 101 ? 10.372 -2.263 -9.901 1.00 97.94 101 SER A C 1
ATOM 744 O O . SER A 1 101 ? 10.129 -1.129 -9.495 1.00 97.94 101 SER A O 1
ATOM 746 N N . MET A 1 102 ? 10.624 -3.271 -9.078 1.00 97.56 102 MET A N 1
ATOM 747 C CA . MET A 1 102 ? 10.692 -3.180 -7.627 1.00 97.56 102 MET A CA 1
ATOM 748 C C . MET A 1 102 ? 12.143 -3.144 -7.160 1.00 97.56 102 MET A C 1
ATOM 750 O O . MET A 1 102 ? 12.983 -3.866 -7.695 1.00 97.56 102 MET A O 1
ATOM 754 N N . PHE A 1 103 ? 12.423 -2.362 -6.122 1.00 97.25 103 PHE A N 1
ATOM 755 C CA . PHE A 1 103 ? 13.729 -2.291 -5.471 1.00 97.25 103 PHE A CA 1
ATOM 756 C C . PHE A 1 103 ? 13.560 -2.429 -3.961 1.00 97.25 103 PHE A C 1
ATOM 758 O O . PHE A 1 103 ? 12.736 -1.741 -3.355 1.00 97.25 103 PHE A O 1
ATOM 765 N N . CYS A 1 104 ? 14.352 -3.303 -3.344 1.00 96.12 104 CYS A N 1
ATOM 766 C CA . CYS A 1 104 ? 14.322 -3.511 -1.900 1.00 96.12 104 CYS A CA 1
ATOM 767 C C . CYS A 1 104 ? 15.726 -3.714 -1.325 1.00 96.12 104 CYS A C 1
ATOM 769 O O . CYS A 1 104 ? 16.633 -4.193 -2.010 1.00 96.12 104 CYS A O 1
ATOM 771 N N . LEU A 1 105 ? 15.902 -3.368 -0.047 1.00 96.00 105 LEU A N 1
ATOM 772 C CA . LEU A 1 105 ? 17.188 -3.482 0.649 1.00 96.00 105 LEU A CA 1
ATOM 773 C C . LEU A 1 105 ? 17.531 -4.942 0.958 1.00 96.00 105 LEU A C 1
ATOM 775 O O . LEU A 1 105 ? 18.700 -5.321 1.009 1.00 96.00 105 LEU A O 1
ATOM 779 N N . GLU A 1 106 ? 16.503 -5.756 1.159 1.00 96.44 106 GLU A N 1
ATOM 780 C CA . GLU A 1 106 ? 16.609 -7.152 1.538 1.00 96.44 106 GLU A CA 1
ATOM 781 C C . GLU A 1 106 ? 17.127 -8.003 0.376 1.00 96.44 106 GLU A C 1
ATOM 783 O O . GLU A 1 106 ? 16.806 -7.766 -0.797 1.00 96.44 106 GLU A O 1
ATOM 788 N N . GLY A 1 107 ? 17.923 -9.025 0.702 1.00 96.75 107 GLY A N 1
ATOM 789 C CA . GLY A 1 107 ? 18.226 -10.089 -0.246 1.00 96.75 107 GLY A CA 1
ATOM 790 C C . GLY A 1 107 ? 16.972 -10.909 -0.569 1.00 96.75 107 GLY A C 1
ATOM 791 O O . GLY A 1 107 ? 16.024 -10.945 0.210 1.00 96.75 107 GLY A O 1
ATOM 792 N N . ARG A 1 108 ? 16.970 -11.643 -1.691 1.00 93.75 108 ARG A N 1
ATOM 793 C CA . ARG A 1 108 ? 15.801 -12.433 -2.137 1.00 93.75 108 ARG A CA 1
ATOM 794 C C . ARG A 1 108 ? 15.219 -13.355 -1.055 1.00 93.75 108 ARG A C 1
ATOM 796 O O . ARG A 1 108 ? 14.011 -13.486 -0.960 1.00 93.75 108 ARG A O 1
ATOM 803 N N . LYS A 1 109 ? 16.069 -13.989 -0.242 1.00 94.38 109 LYS A N 1
ATOM 804 C CA . LYS A 1 109 ? 15.646 -14.915 0.831 1.00 94.38 109 LYS A CA 1
ATOM 805 C C . LYS A 1 109 ? 15.179 -14.218 2.113 1.00 94.38 109 LYS A C 1
ATOM 807 O O . LYS A 1 109 ? 14.726 -14.886 3.032 1.00 94.38 109 LYS A O 1
ATOM 812 N N . GLU A 1 110 ? 15.384 -12.911 2.198 1.00 96.38 110 GLU A N 1
ATOM 813 C CA . GLU A 1 110 ? 15.099 -12.077 3.367 1.00 96.38 110 GLU A CA 1
ATOM 814 C C . GLU A 1 110 ? 13.945 -11.108 3.088 1.00 96.38 110 GLU A C 1
ATOM 816 O O . GLU A 1 110 ? 13.599 -10.309 3.957 1.00 96.38 110 GLU A O 1
ATOM 821 N N . MET A 1 111 ? 13.366 -11.158 1.881 1.00 96.62 111 MET A N 1
ATOM 822 C CA . MET A 1 111 ? 12.217 -10.339 1.522 1.00 96.62 111 MET A CA 1
ATOM 823 C C . MET A 1 111 ? 11.084 -10.565 2.533 1.00 96.62 111 MET A C 1
ATOM 825 O O . MET A 1 111 ? 10.748 -11.713 2.819 1.00 96.62 111 MET A O 1
ATOM 829 N N . PRO A 1 112 ? 10.477 -9.489 3.066 1.00 96.31 112 PRO A N 1
ATOM 830 C CA . PRO A 1 112 ? 9.328 -9.615 3.956 1.00 96.31 112 PRO A CA 1
ATOM 831 C C . PRO A 1 112 ? 8.071 -10.152 3.264 1.00 96.31 112 PRO A C 1
ATOM 833 O O . PRO A 1 112 ? 7.175 -10.636 3.953 1.00 96.31 112 PRO A O 1
ATOM 836 N N . ALA A 1 113 ? 7.982 -10.016 1.936 1.00 97.12 113 ALA A N 1
ATOM 837 C CA . ALA A 1 113 ? 6.886 -10.560 1.145 1.00 97.12 113 ALA A CA 1
ATOM 838 C C . ALA A 1 113 ? 6.835 -12.091 1.206 1.00 97.12 113 ALA A C 1
ATOM 840 O O . ALA A 1 113 ? 7.862 -12.759 1.319 1.00 97.12 113 ALA A O 1
ATOM 841 N N . LEU A 1 114 ? 5.628 -12.646 1.103 1.00 96.56 114 LEU A N 1
ATOM 842 C CA . LEU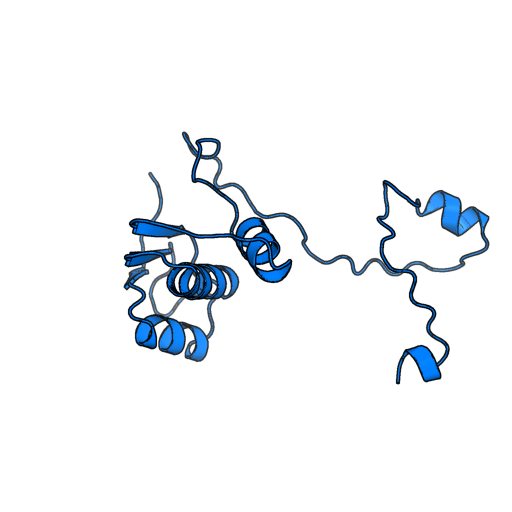 A 1 114 ? 5.433 -14.093 1.044 1.00 96.56 114 LEU A CA 1
ATOM 843 C C . LEU A 1 114 ? 5.970 -14.654 -0.279 1.00 96.56 114 LEU A C 1
ATOM 845 O O . LEU A 1 114 ? 5.792 -14.033 -1.324 1.00 96.56 114 LEU A O 1
ATOM 849 N N . ASP A 1 115 ? 6.560 -15.853 -0.251 1.00 96.12 115 ASP A N 1
ATOM 850 C CA . ASP A 1 115 ? 7.117 -16.498 -1.453 1.00 96.12 115 ASP A CA 1
ATOM 851 C C . ASP A 1 115 ? 6.084 -16.599 -2.590 1.00 96.12 115 ASP A C 1
ATOM 853 O O . ASP A 1 115 ? 6.399 -16.296 -3.738 1.00 96.12 115 ASP A O 1
ATOM 857 N N . GLU A 1 116 ? 4.831 -16.933 -2.259 1.00 96.31 116 GLU A N 1
ATOM 858 C CA . GLU A 1 116 ? 3.724 -17.010 -3.223 1.00 96.31 116 GLU A CA 1
ATOM 859 C C . GLU A 1 116 ? 3.440 -15.652 -3.891 1.00 96.31 116 GLU A C 1
ATOM 861 O O . GLU A 1 116 ? 3.258 -15.583 -5.103 1.00 96.31 116 GLU A O 1
ATOM 866 N N . GLU A 1 117 ? 3.468 -14.554 -3.131 1.00 96.50 117 GLU A N 1
ATOM 867 C CA . GLU A 1 117 ? 3.261 -13.205 -3.674 1.00 96.50 117 GLU A CA 1
ATOM 868 C C . GLU A 1 117 ? 4.427 -12.768 -4.569 1.00 96.50 117 GLU A C 1
ATOM 870 O O . GLU A 1 117 ? 4.225 -12.100 -5.587 1.00 96.50 117 GLU A O 1
ATOM 875 N N . ILE A 1 118 ? 5.651 -13.168 -4.219 1.00 96.81 118 ILE A N 1
ATOM 876 C CA . ILE A 1 118 ? 6.832 -12.912 -5.044 1.00 96.81 118 ILE A CA 1
ATOM 877 C C . ILE A 1 118 ? 6.722 -13.671 -6.372 1.00 96.81 118 ILE A C 1
ATOM 879 O O . ILE A 1 118 ? 7.004 -13.101 -7.428 1.00 96.81 118 ILE A O 1
ATOM 883 N N . ASP A 1 119 ? 6.306 -14.936 -6.338 1.00 97.12 119 ASP A N 1
ATOM 884 C CA . ASP A 1 119 ? 6.118 -15.748 -7.541 1.00 97.12 119 ASP A CA 1
ATOM 885 C C . ASP A 1 119 ? 5.014 -15.178 -8.443 1.00 97.12 119 ASP A C 1
ATOM 887 O O . ASP A 1 119 ? 5.182 -15.117 -9.663 1.00 97.12 119 ASP A O 1
ATOM 891 N N . GLU A 1 120 ? 3.920 -14.681 -7.861 1.00 96.38 120 GLU A N 1
ATOM 892 C CA . GLU A 1 120 ? 2.866 -13.984 -8.601 1.00 96.38 120 GLU A CA 1
ATOM 893 C C . GLU A 1 120 ? 3.359 -12.687 -9.256 1.00 96.38 120 GLU A C 1
ATOM 895 O O . GLU A 1 120 ? 3.002 -12.410 -10.400 1.00 96.38 120 GLU A O 1
ATOM 900 N N . ALA A 1 121 ? 4.195 -11.902 -8.570 1.00 97.19 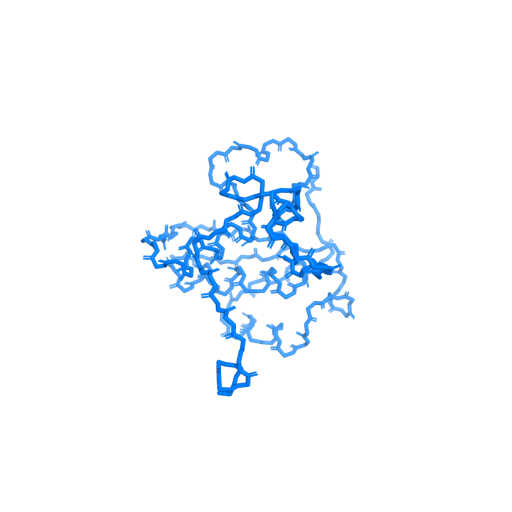121 ALA A N 1
ATOM 901 C CA . ALA A 1 121 ? 4.775 -10.695 -9.152 1.00 97.19 121 ALA A CA 1
ATOM 902 C C . ALA A 1 121 ? 5.666 -11.022 -10.361 1.00 97.19 121 ALA A C 1
ATOM 904 O O . ALA A 1 121 ? 5.547 -10.396 -11.413 1.00 97.19 121 ALA A O 1
ATOM 905 N N . LEU A 1 122 ? 6.515 -12.046 -10.240 1.00 96.75 122 LEU A N 1
ATOM 906 C CA . LEU A 1 122 ? 7.362 -12.509 -11.342 1.00 96.75 122 LEU A CA 1
ATOM 907 C C . LEU A 1 122 ? 6.545 -13.044 -12.524 1.00 96.75 122 LEU A C 1
ATOM 909 O O . LEU A 1 122 ? 6.938 -12.849 -13.671 1.00 96.75 122 LEU A O 1
ATOM 913 N N . ALA A 1 123 ? 5.417 -13.707 -12.259 1.00 96.94 123 ALA A N 1
ATOM 914 C CA . ALA A 1 123 ? 4.508 -14.189 -13.298 1.00 96.94 123 ALA A CA 1
ATOM 915 C C . ALA A 1 123 ? 3.801 -13.050 -14.062 1.00 96.94 123 ALA A C 1
ATOM 917 O O . ALA A 1 123 ? 3.326 -13.276 -15.173 1.00 96.94 123 ALA A O 1
ATOM 918 N N . GLU A 1 124 ? 3.747 -11.843 -13.489 1.00 95.81 124 GLU A N 1
ATOM 919 C CA . GLU A 1 124 ? 3.254 -10.611 -14.125 1.00 95.81 124 GLU A CA 1
ATOM 920 C C . GLU A 1 124 ? 4.393 -9.765 -14.739 1.00 95.81 124 GLU A C 1
ATOM 922 O O . GLU A 1 124 ? 4.215 -8.574 -14.985 1.00 95.81 124 GLU A O 1
ATOM 927 N N . ASP A 1 125 ? 5.562 -10.372 -14.995 1.00 96.44 125 ASP A N 1
ATOM 928 C CA . ASP A 1 125 ? 6.753 -9.736 -15.583 1.00 96.44 125 ASP A CA 1
ATOM 929 C C . ASP A 1 125 ? 7.289 -8.531 -14.778 1.00 96.44 125 ASP A C 1
ATOM 931 O O . ASP A 1 125 ? 7.944 -7.631 -15.315 1.00 96.44 125 ASP A O 1
ATOM 935 N N . ILE A 1 126 ? 7.053 -8.520 -13.462 1.00 98.00 126 ILE A N 1
ATOM 936 C CA . ILE A 1 126 ? 7.580 -7.491 -12.561 1.00 98.00 126 ILE A CA 1
ATOM 937 C C . ILE A 1 126 ? 9.031 -7.815 -12.219 1.00 98.00 126 ILE A C 1
ATOM 939 O O . ILE A 1 126 ? 9.359 -8.873 -11.677 1.00 98.00 126 ILE A O 1
ATOM 943 N N . GLU A 1 127 ? 9.921 -6.868 -12.502 1.00 97.31 127 GLU A N 1
ATOM 944 C CA . GLU A 1 127 ? 11.343 -7.007 -12.204 1.00 97.31 127 GLU A CA 1
ATOM 945 C C . GLU A 1 127 ? 11.602 -6.744 -10.715 1.00 97.31 127 GLU A C 1
ATOM 947 O O . GLU A 1 127 ? 11.228 -5.690 -10.210 1.00 97.31 127 GLU A O 1
ATOM 952 N N . ILE A 1 128 ? 12.276 -7.657 -10.009 1.00 97.56 128 ILE A N 1
ATOM 953 C CA . ILE A 1 128 ? 12.597 -7.493 -8.581 1.00 97.56 128 ILE A CA 1
ATOM 954 C C . ILE A 1 128 ? 14.109 -7.357 -8.399 1.00 97.56 128 ILE A C 1
ATOM 956 O O . ILE A 1 128 ? 14.866 -8.308 -8.591 1.00 97.56 128 ILE A O 1
ATOM 960 N N . ASN A 1 129 ? 14.539 -6.168 -7.983 1.00 97.62 129 ASN A N 1
ATOM 961 C CA . ASN A 1 129 ? 15.928 -5.806 -7.735 1.00 97.62 129 ASN A CA 1
ATOM 962 C C . ASN A 1 129 ? 16.227 -5.810 -6.229 1.00 97.62 129 ASN A C 1
ATOM 964 O O . ASN A 1 129 ? 16.042 -4.818 -5.521 1.00 97.62 129 ASN A O 1
ATOM 968 N N . ASN A 1 130 ? 16.710 -6.951 -5.739 1.00 97.50 130 ASN A N 1
ATOM 969 C CA . ASN A 1 130 ? 17.105 -7.139 -4.342 1.00 97.50 130 ASN A CA 1
ATOM 970 C C . ASN A 1 130 ? 18.451 -6.481 -4.010 1.00 97.50 130 ASN A C 1
ATOM 972 O O . ASN A 1 130 ? 19.346 -6.432 -4.851 1.00 97.50 130 ASN A O 1
ATOM 976 N N . SER A 1 131 ? 18.630 -6.082 -2.750 1.00 96.44 131 SER A N 1
ATOM 977 C CA . SER A 1 131 ? 19.845 -5.425 -2.245 1.00 96.44 131 SER A CA 1
ATOM 978 C C . SER A 1 131 ? 20.165 -4.078 -2.910 1.00 96.44 131 SER A C 1
ATOM 980 O O . SER A 1 131 ? 21.331 -3.721 -3.083 1.00 96.44 131 SER A O 1
ATOM 982 N N . TRP A 1 132 ? 19.122 -3.310 -3.237 1.00 94.62 132 TRP A N 1
ATOM 983 C CA . TRP A 1 132 ? 19.211 -1.954 -3.779 1.00 94.62 132 TRP A CA 1
ATOM 984 C C . TRP A 1 132 ? 18.446 -0.957 -2.909 1.00 94.62 132 TRP A C 1
ATOM 986 O O . TRP A 1 132 ? 17.352 -1.238 -2.426 1.00 94.62 132 TRP A O 1
ATOM 996 N N . GLY A 1 133 ? 19.018 0.233 -2.737 1.00 85.94 133 GLY A N 1
ATOM 997 C CA . GLY A 1 133 ? 18.399 1.332 -2.003 1.00 85.94 133 GLY A CA 1
ATOM 998 C C . GLY A 1 133 ? 18.634 2.674 -2.697 1.00 85.94 133 GLY A C 1
ATOM 999 O O . GLY A 1 133 ? 19.661 2.827 -3.371 1.00 85.94 133 GLY A O 1
ATOM 1000 N N . PRO A 1 134 ? 17.716 3.644 -2.537 1.00 81.31 134 PRO A N 1
ATOM 1001 C CA . PRO A 1 134 ? 17.954 5.029 -2.934 1.00 81.31 134 PRO A CA 1
ATOM 1002 C C . PRO A 1 134 ? 19.239 5.572 -2.283 1.00 81.31 134 PRO A C 1
ATOM 1004 O O . PRO A 1 134 ? 19.560 5.195 -1.153 1.00 81.31 134 PRO A O 1
ATOM 1007 N N . LYS A 1 135 ? 19.983 6.417 -3.006 1.00 69.25 135 LYS A N 1
ATOM 1008 C CA . LYS A 1 135 ? 21.191 7.091 -2.502 1.00 69.25 135 LYS A CA 1
ATOM 1009 C C . LYS A 1 135 ? 20.871 8.450 -1.912 1.00 69.25 135 LYS A C 1
ATOM 1011 O O . LYS A 1 135 ? 20.011 9.131 -2.506 1.00 69.25 135 LYS A O 1
#

Foldseek 3Di:
DCVVVVDDDDPPADDPPRHHPVVVVVVVDDDDDDDPPDQDADQPPDPPCPPPPHDGLSVQVVCVVVVHLDADEEEEEFEAQAPSSLVSQLVNLVRYYPAAEYEYLADPVGRNYDPVSVVVSVVSVYHYHYNDDDD

InterPro domains:
  IPR023753 FAD/NAD(P)-binding domain [PF07992] (10-127)
  IPR036188 FAD/NAD(P)-binding domain superfamily [G3DSA:3.50.50.60] (43-135)

Sequence (135 aa):
ILRELGVEFKTSVEEGKDVSLKELRGQAYEAFYVAIGAQAGRNLGIEGEEVEGVMTGVDFLREVNLGNDTKLDGEVVVIGGGNVAIDVARTSARVGAAKTSMFCLEGRKEMPALDEEIDEALAEDIEINNSWGPK

Radius of gyration: 19.36 Å; chains: 1; bounding box: 49×33×48 Å

pLDDT: mean 94.54, std 3.79, range [69.25, 98.25]

Organism: Clostridium perfringens (NCBI:txid1502)